Protein AF-A0A7V9H6W5-F1 (afdb_monomer)

Secondary structure (DSSP, 8-state):
--HHHHT----SHHHHH-SSTTT-TTS--HHIIIIIHHTTPPTTSPPS--TT--

Sequence (54 aa):
MRGSLDHCVKCTICETFCPVSNVTPLFPGPKYVGPQAERYRTPDEPSPDDSLDY

Foldseek 3Di:
DLPVLCPCPPPCPQQVPPPLVVPDPLDVGCNCQTSVCSVVDDPPDDRPRCSPPD

Solvent-accessible surface area (backbone atoms only — not comparable to full-atom values): 3665 Å² total; per-residue (Å²): 136,69,67,79,43,76,66,67,82,78,81,54,59,64,60,77,69,39,72,58,54,77,75,36,88,70,39,89,33,59,57,52,72,35,52,64,38,50,81,72,61,54,87,97,56,80,73,92,69,68,58,81,74,127

Radius of gyration: 11.73 Å; Cα contacts (8 Å, |Δi|>4): 29; chains: 1; bounding box: 22×27×29 Å

Structure (mmCIF, N/CA/C/O backbone):
data_AF-A0A7V9H6W5-F1
#
_entry.id   AF-A0A7V9H6W5-F1
#
loop_
_atom_site.group_PDB
_atom_site.id
_atom_site.type_symbol
_atom_site.label_atom_id
_atom_site.label_alt_id
_atom_site.label_comp_id
_atom_site.label_asym_id
_atom_site.label_entity_id
_atom_site.label_seq_id
_atom_site.pdbx_PDB_ins_code
_atom_site.Cartn_x
_atom_site.Cartn_y
_atom_site.Cartn_z
_atom_site.occupancy
_atom_site.B_iso_or_equiv
_atom_site.auth_seq_id
_atom_site.auth_comp_id
_atom_site.auth_asym_id
_atom_site.auth_atom_id
_atom_site.pdbx_PDB_model_num
ATOM 1 N N . MET A 1 1 ? 2.836 -1.899 -18.155 1.00 47.78 1 MET A N 1
ATOM 2 C CA . MET A 1 1 ? 3.087 -0.455 -17.947 1.00 47.78 1 MET A CA 1
ATOM 3 C C . MET A 1 1 ? 3.392 -0.239 -16.467 1.00 47.78 1 MET A C 1
ATOM 5 O O . MET A 1 1 ? 2.463 -0.106 -15.693 1.00 47.78 1 MET A O 1
ATOM 9 N N . ARG A 1 2 ? 4.674 -0.300 -16.068 1.00 58.72 2 ARG A N 1
ATOM 10 C CA . ARG A 1 2 ? 5.129 -0.156 -14.663 1.00 58.72 2 ARG A CA 1
ATOM 11 C C . ARG A 1 2 ? 5.390 1.305 -14.239 1.00 58.72 2 ARG A C 1
ATOM 13 O O . ARG A 1 2 ? 5.480 1.604 -13.058 1.00 58.72 2 ARG A O 1
ATOM 20 N N . GLY A 1 3 ? 5.429 2.232 -15.202 1.00 63.25 3 GLY A N 1
ATOM 21 C CA . GLY A 1 3 ? 5.983 3.573 -14.995 1.00 63.25 3 GLY A CA 1
ATOM 22 C C . GLY A 1 3 ? 5.272 4.466 -13.971 1.00 63.25 3 GLY A C 1
ATOM 23 O O . GLY A 1 3 ? 5.931 5.296 -13.362 1.00 63.25 3 GLY A O 1
ATOM 24 N N . SER A 1 4 ? 3.964 4.323 -13.722 1.00 73.19 4 SER A N 1
ATOM 25 C CA . SER A 1 4 ? 3.270 5.230 -12.788 1.00 73.19 4 SER A CA 1
ATOM 26 C C . SER A 1 4 ? 3.691 5.035 -11.326 1.00 73.19 4 SER A C 1
ATOM 28 O O . SER A 1 4 ? 3.710 6.000 -10.562 1.00 73.19 4 SER A O 1
ATOM 30 N N . LEU A 1 5 ? 4.052 3.809 -10.939 1.00 80.38 5 LEU A N 1
ATOM 31 C CA . LEU A 1 5 ? 4.407 3.445 -9.565 1.00 80.38 5 LEU A CA 1
ATOM 32 C C . LEU A 1 5 ? 5.878 3.783 -9.256 1.00 80.38 5 LEU A C 1
ATOM 34 O O . LEU A 1 5 ? 6.193 4.214 -8.144 1.00 80.38 5 LEU A O 1
ATOM 38 N N . ASP A 1 6 ? 6.756 3.705 -10.261 1.00 82.31 6 ASP A N 1
ATOM 39 C CA . ASP A 1 6 ? 8.176 4.079 -10.160 1.00 82.31 6 ASP A CA 1
ATOM 40 C C . ASP A 1 6 ? 8.398 5.587 -9.912 1.00 82.31 6 ASP A C 1
ATOM 42 O O . ASP A 1 6 ? 9.447 5.997 -9.416 1.00 82.31 6 ASP A O 1
ATOM 46 N N . HIS A 1 7 ? 7.402 6.436 -10.190 1.00 87.19 7 HIS A N 1
ATOM 47 C CA . HIS A 1 7 ? 7.468 7.887 -9.960 1.00 87.19 7 HIS A CA 1
ATOM 48 C C . HIS A 1 7 ? 7.091 8.321 -8.530 1.00 87.19 7 HIS A C 1
ATOM 50 O O . HIS A 1 7 ? 6.916 9.511 -8.257 1.00 87.19 7 HIS A O 1
ATOM 56 N N . CYS A 1 8 ? 6.964 7.386 -7.586 1.00 89.06 8 CYS A N 1
ATOM 57 C CA . CYS A 1 8 ? 6.676 7.709 -6.190 1.00 89.06 8 CYS A CA 1
ATOM 58 C C . CYS A 1 8 ? 7.792 8.564 -5.549 1.00 89.06 8 CYS A C 1
ATOM 60 O O . CYS A 1 8 ? 8.846 8.060 -5.166 1.00 89.06 8 CYS A O 1
ATOM 62 N N . VAL A 1 9 ? 7.523 9.853 -5.307 1.00 91.12 9 VAL A N 1
ATOM 63 C CA . VAL A 1 9 ? 8.442 10.784 -4.606 1.00 91.12 9 VAL A CA 1
ATOM 64 C C . VAL A 1 9 ? 8.267 10.804 -3.081 1.00 91.12 9 VAL A C 1
ATOM 66 O O . VAL A 1 9 ? 8.786 11.678 -2.395 1.00 91.12 9 VAL A O 1
ATOM 69 N N . LYS A 1 10 ? 7.521 9.843 -2.523 1.00 89.50 10 LYS A N 1
ATOM 70 C CA . LYS A 1 10 ? 7.213 9.747 -1.081 1.00 89.50 10 LYS A CA 1
ATOM 71 C C . LYS A 1 10 ? 6.506 10.983 -0.481 1.00 89.50 10 LYS A C 1
ATOM 73 O O . LYS A 1 10 ? 6.673 11.266 0.695 1.00 89.50 10 LYS A O 1
ATOM 78 N N . CYS A 1 11 ? 5.610 11.625 -1.231 1.00 93.50 11 CYS A N 1
ATOM 79 C CA . CYS A 1 11 ? 4.800 12.778 -0.789 1.00 93.50 11 CYS A CA 1
ATOM 80 C C . CYS A 1 11 ? 3.712 12.497 0.276 1.00 93.50 11 CYS A C 1
ATOM 82 O O . CYS A 1 11 ? 2.930 13.388 0.573 1.00 93.50 11 CYS A O 1
ATOM 84 N N . THR A 1 12 ? 3.595 11.258 0.766 1.00 92.44 12 THR A N 1
ATOM 85 C CA . THR A 1 12 ? 2.603 10.772 1.759 1.00 92.44 12 THR A CA 1
ATOM 86 C C . THR A 1 12 ? 1.105 10.959 1.464 1.00 92.44 12 THR A C 1
ATOM 88 O O . THR A 1 12 ? 0.305 10.414 2.211 1.00 92.44 12 THR A O 1
ATOM 91 N N . ILE A 1 13 ? 0.689 11.601 0.366 1.00 94.00 13 ILE A N 1
ATOM 92 C CA . ILE A 1 13 ? -0.740 11.820 0.046 1.00 94.00 13 ILE A CA 1
ATOM 93 C C . ILE A 1 13 ? -1.542 10.511 0.046 1.00 94.00 13 ILE A C 1
ATOM 95 O O . ILE A 1 13 ? -2.609 10.441 0.646 1.00 94.00 13 ILE A O 1
ATOM 99 N N . CYS A 1 14 ? -1.018 9.455 -0.582 1.00 92.31 14 CYS A N 1
ATOM 100 C CA . CYS A 1 14 ? -1.698 8.162 -0.596 1.00 92.31 14 CYS A CA 1
ATOM 101 C C . CYS A 1 14 ? -1.893 7.577 0.810 1.00 92.31 14 CYS A C 1
ATOM 103 O O . CYS A 1 14 ? -2.946 7.016 1.067 1.00 92.31 14 CYS A O 1
ATOM 105 N N . GLU A 1 15 ? -0.927 7.745 1.717 1.00 92.69 15 GLU A N 1
ATOM 106 C CA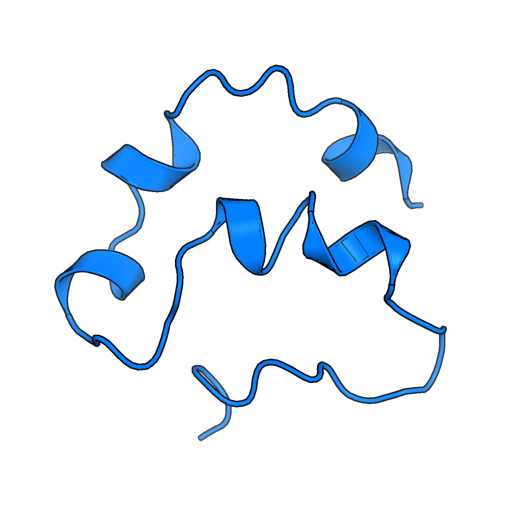 . GLU A 1 15 ? -1.016 7.266 3.104 1.00 92.69 15 GLU A CA 1
ATOM 107 C C . GLU A 1 15 ? -2.107 8.006 3.882 1.00 92.69 15 GLU A C 1
ATOM 109 O O . GLU A 1 15 ? -2.927 7.379 4.542 1.00 92.69 15 GLU A O 1
ATOM 114 N N . THR A 1 16 ? -2.157 9.337 3.767 1.00 93.62 16 THR A N 1
ATOM 115 C CA . THR A 1 16 ? -3.110 10.171 4.518 1.00 93.62 16 THR A CA 1
ATOM 116 C C . THR A 1 16 ? -4.555 9.985 4.060 1.00 93.62 16 THR A C 1
ATOM 118 O O . THR A 1 16 ? -5.470 10.092 4.869 1.00 93.62 16 THR A O 1
ATOM 121 N N . PHE A 1 17 ? -4.770 9.723 2.771 1.00 94.56 17 PHE A N 1
ATOM 122 C CA . PHE A 1 17 ? -6.110 9.592 2.194 1.00 94.56 17 PHE A CA 1
ATOM 123 C C . PHE A 1 17 ? -6.603 8.148 2.090 1.00 94.56 17 PHE A C 1
ATOM 125 O O . PHE A 1 17 ? -7.733 7.934 1.655 1.00 94.56 17 PHE A O 1
ATOM 132 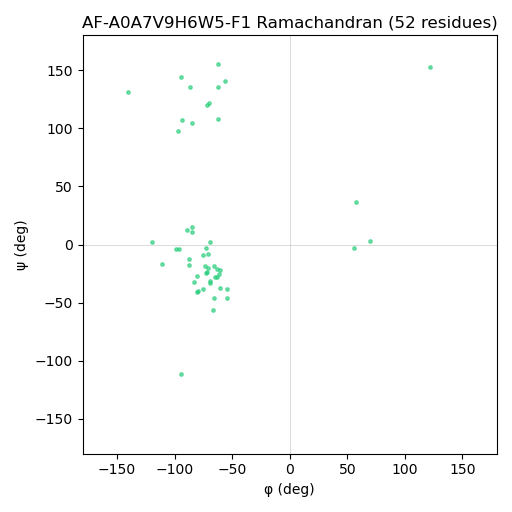N N . CYS A 1 18 ? -5.789 7.151 2.443 1.00 92.56 18 CYS A N 1
ATOM 133 C CA . CYS A 1 18 ? -6.206 5.764 2.309 1.00 92.56 18 CYS A CA 1
ATOM 134 C C . CYS A 1 18 ? -7.273 5.421 3.360 1.00 92.56 18 CYS A C 1
ATOM 136 O O . CYS A 1 18 ? -6.995 5.482 4.556 1.00 92.56 18 CYS A O 1
ATOM 138 N N . PRO A 1 19 ? -8.485 5.015 2.944 1.00 92.12 19 PRO A N 1
ATOM 139 C CA . PRO A 1 19 ? -9.524 4.631 3.893 1.00 92.12 19 PRO A CA 1
ATOM 140 C C . PRO A 1 19 ? -9.229 3.278 4.552 1.00 92.12 19 PRO A C 1
ATOM 142 O O . PRO A 1 19 ? -9.708 3.018 5.651 1.00 92.12 19 PRO A O 1
ATOM 145 N N . VAL A 1 20 ? -8.441 2.420 3.894 1.00 91.38 20 VAL A N 1
ATOM 146 C CA . VAL A 1 20 ? -8.223 1.031 4.314 1.00 91.38 20 VAL A CA 1
ATOM 147 C C . VAL A 1 20 ? -7.193 0.921 5.437 1.00 91.38 20 VAL A C 1
ATOM 149 O O . VAL A 1 20 ? -7.420 0.199 6.406 1.00 91.38 20 VAL A O 1
ATOM 152 N N . SER A 1 21 ? -6.108 1.699 5.371 1.00 90.81 21 SER A N 1
ATOM 153 C CA . SER A 1 21 ? -5.067 1.712 6.411 1.00 90.81 21 SER A CA 1
ATOM 154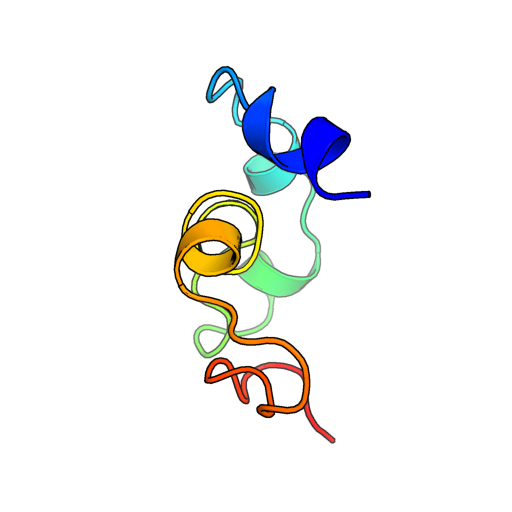 C C . SER A 1 21 ? -5.585 2.137 7.783 1.00 90.81 21 SER A C 1
ATOM 156 O O . SER A 1 21 ? -4.984 1.791 8.795 1.00 90.81 21 SER A O 1
ATOM 158 N N . ASN A 1 22 ? -6.708 2.858 7.837 1.00 87.56 22 ASN A N 1
ATOM 159 C CA . ASN A 1 22 ? -7.303 3.298 9.094 1.00 87.56 22 ASN A CA 1
ATOM 160 C C . ASN A 1 22 ? -8.271 2.276 9.717 1.00 87.56 22 ASN A C 1
ATOM 162 O O . ASN A 1 22 ? -8.614 2.402 10.890 1.00 87.56 22 ASN A O 1
ATOM 166 N N . VAL A 1 23 ? -8.753 1.294 8.949 1.00 90.56 23 VAL A N 1
ATOM 167 C CA . VAL A 1 23 ? -9.816 0.375 9.401 1.00 90.56 23 VAL A CA 1
ATOM 168 C C . VAL A 1 23 ? -9.338 -1.053 9.621 1.00 90.56 23 VAL A C 1
ATOM 170 O O . VAL A 1 23 ? -10.023 -1.813 10.301 1.00 90.56 23 VAL A O 1
ATOM 173 N N . THR A 1 24 ? -8.172 -1.430 9.089 1.00 87.69 24 THR A N 1
ATOM 174 C CA . THR A 1 24 ? -7.601 -2.760 9.311 1.00 87.69 24 THR A CA 1
ATOM 175 C C . THR A 1 24 ? -6.082 -2.709 9.499 1.00 87.69 24 THR A C 1
ATOM 177 O O . THR A 1 24 ? -5.385 -2.117 8.677 1.00 87.69 24 THR A O 1
ATOM 180 N N . PRO A 1 25 ? -5.538 -3.361 10.546 1.00 85.81 25 PRO A N 1
ATOM 181 C CA . PRO A 1 25 ? -4.095 -3.507 10.723 1.00 85.81 25 PRO A CA 1
ATOM 182 C C . PRO A 1 25 ? -3.485 -4.559 9.784 1.00 85.81 25 PRO A C 1
ATOM 184 O O . PRO A 1 25 ? -2.265 -4.680 9.728 1.00 85.81 25 PRO A O 1
ATOM 187 N N . LEU A 1 26 ? -4.313 -5.336 9.072 1.00 88.25 26 LEU A N 1
ATOM 188 C CA . LEU A 1 26 ? -3.848 -6.329 8.100 1.00 88.25 26 LEU A CA 1
ATOM 189 C C . LEU A 1 26 ? -3.293 -5.672 6.836 1.00 88.25 26 LEU A C 1
ATOM 191 O O . LEU A 1 26 ? -2.482 -6.281 6.153 1.00 88.25 26 LEU A O 1
ATOM 195 N N . PHE A 1 27 ? -3.711 -4.438 6.543 1.00 90.56 27 PHE A N 1
ATOM 196 C CA . PHE A 1 27 ? -3.229 -3.667 5.408 1.00 90.56 27 PHE A CA 1
ATOM 197 C C . PHE A 1 27 ? -2.056 -2.773 5.850 1.00 90.56 27 PHE A C 1
ATOM 199 O O . PHE A 1 27 ? -2.276 -1.763 6.524 1.00 90.56 27 PHE A O 1
ATOM 206 N N . PRO A 1 28 ? -0.805 -3.089 5.466 1.00 88.38 28 PRO A N 1
ATOM 207 C CA . PRO A 1 28 ? 0.388 -2.371 5.930 1.00 88.38 28 PRO A CA 1
ATOM 208 C C . PRO A 1 28 ? 0.520 -0.951 5.355 1.00 88.38 28 PRO A C 1
ATOM 210 O O . PRO A 1 28 ? 1.392 -0.193 5.778 1.00 88.38 28 PRO A O 1
ATOM 213 N N . GLY A 1 29 ? -0.328 -0.585 4.391 1.00 91.75 29 GLY A N 1
ATOM 214 C CA . GLY A 1 29 ? -0.424 0.766 3.850 1.00 91.75 29 GLY A CA 1
ATOM 215 C C . GLY A 1 29 ? -0.183 0.838 2.338 1.00 91.75 29 GLY A C 1
ATOM 216 O O . GLY A 1 29 ? 0.554 0.027 1.765 1.00 91.75 29 GLY A O 1
ATOM 217 N N . PRO A 1 30 ? -0.763 1.846 1.665 1.00 91.50 30 PRO A N 1
ATOM 218 C CA . PRO 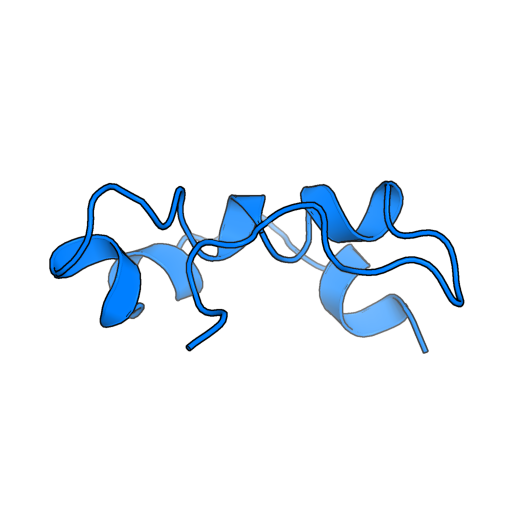A 1 30 ? -0.779 1.961 0.207 1.00 91.50 30 PRO A CA 1
ATOM 219 C C . PRO A 1 30 ? 0.610 2.146 -0.412 1.00 91.50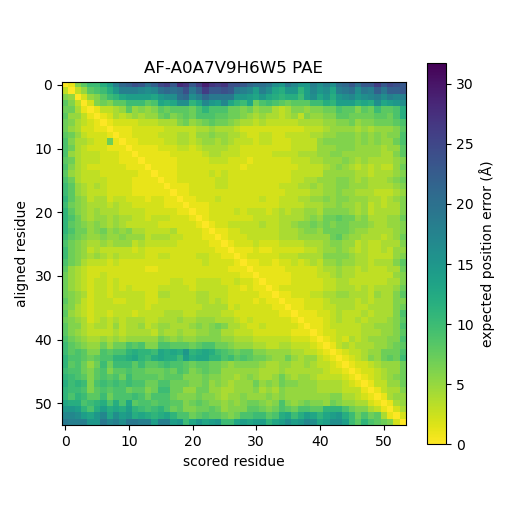 30 PRO A C 1
ATOM 221 O O . PRO A 1 30 ? 0.823 1.775 -1.566 1.00 91.50 30 PRO A O 1
ATOM 224 N N . LYS A 1 31 ? 1.581 2.727 0.304 1.00 90.75 31 LYS A N 1
ATOM 225 C CA . LYS A 1 31 ? 2.950 2.857 -0.211 1.00 90.75 31 LYS A CA 1
ATOM 226 C C . LYS A 1 31 ? 3.695 1.529 -0.169 1.00 90.75 31 LYS A C 1
ATOM 228 O O . LYS A 1 31 ? 4.463 1.266 -1.096 1.00 90.75 31 LYS A O 1
ATOM 233 N N . TYR A 1 32 ? 3.474 0.741 0.883 1.00 89.00 32 TYR A N 1
ATOM 234 C CA . TYR A 1 32 ? 4.090 -0.570 1.040 1.00 89.00 32 TYR A CA 1
ATOM 235 C C . TYR A 1 32 ? 3.558 -1.528 -0.025 1.00 89.00 32 TYR A C 1
ATOM 237 O O . TYR A 1 32 ? 4.335 -1.995 -0.853 1.00 89.00 32 TYR A O 1
ATOM 245 N N . VAL A 1 33 ? 2.235 -1.709 -0.096 1.00 88.62 33 VAL A N 1
ATOM 246 C CA . VAL A 1 33 ? 1.600 -2.635 -1.055 1.00 88.62 33 VAL A CA 1
ATOM 247 C C . VAL A 1 33 ? 1.650 -2.155 -2.512 1.00 88.62 33 VAL A C 1
ATOM 249 O O . VAL A 1 33 ? 1.471 -2.939 -3.440 1.00 88.62 33 VAL A O 1
ATOM 252 N N . GLY A 1 34 ? 1.858 -0.853 -2.729 1.00 88.38 34 GLY A N 1
ATOM 253 C CA . GLY A 1 34 ? 1.923 -0.243 -4.052 1.00 88.38 34 GLY A CA 1
ATOM 254 C C . GLY A 1 34 ? 3.365 -0.135 -4.553 1.00 88.38 34 GLY A C 1
ATOM 255 O O . GLY A 1 34 ? 3.994 -1.148 -4.842 1.00 88.38 34 GLY A O 1
ATOM 256 N N . PRO A 1 35 ? 3.930 1.080 -4.668 1.00 90.06 35 PRO A N 1
ATOM 257 C CA . PRO A 1 35 ? 5.212 1.309 -5.337 1.00 90.06 35 PRO A CA 1
ATOM 258 C C . PRO A 1 35 ? 6.413 0.584 -4.707 1.00 90.06 35 PRO A C 1
ATOM 260 O O . PRO A 1 3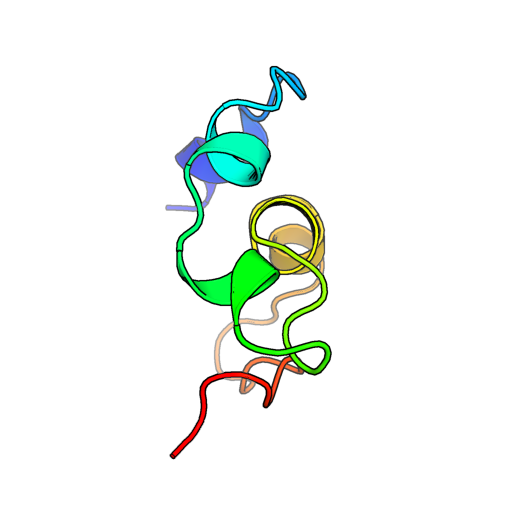5 ? 7.390 0.321 -5.402 1.00 90.06 35 PRO A O 1
ATOM 263 N N . GLN A 1 36 ? 6.382 0.254 -3.411 1.00 87.69 36 GLN A N 1
ATOM 264 C CA . GLN A 1 36 ? 7.476 -0.492 -2.776 1.00 87.69 36 GLN A CA 1
ATOM 265 C C . GLN A 1 36 ? 7.414 -1.995 -3.068 1.00 87.69 36 GLN A C 1
ATOM 267 O O . GLN A 1 36 ? 8.467 -2.594 -3.294 1.00 87.69 36 GLN A O 1
ATOM 272 N N . ALA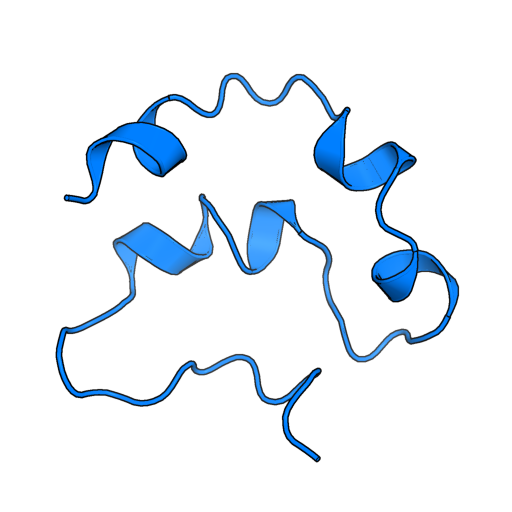 A 1 37 ? 6.219 -2.591 -3.066 1.00 87.19 37 ALA A N 1
ATOM 273 C CA . ALA A 1 37 ? 6.007 -4.002 -3.382 1.00 87.19 37 ALA A CA 1
ATOM 274 C C . ALA A 1 37 ? 5.993 -4.280 -4.892 1.00 87.19 37 ALA A C 1
ATOM 276 O O . ALA A 1 37 ? 6.386 -5.363 -5.310 1.00 87.19 37 ALA A O 1
ATOM 277 N N . GLU A 1 38 ? 5.627 -3.301 -5.726 1.00 85.50 38 GLU A N 1
ATOM 278 C CA . GLU A 1 38 ? 5.546 -3.450 -7.188 1.00 85.50 38 GLU A CA 1
ATOM 279 C C . GLU A 1 38 ? 6.852 -3.963 -7.809 1.00 85.50 38 GLU A C 1
ATOM 281 O O . GLU A 1 38 ? 6.842 -4.800 -8.709 1.00 85.50 38 GLU A O 1
ATOM 286 N N . ARG A 1 39 ? 8.005 -3.516 -7.299 1.00 84.19 39 ARG A N 1
ATOM 287 C CA . ARG A 1 39 ? 9.318 -3.982 -7.777 1.00 84.19 39 ARG A CA 1
ATOM 288 C C . ARG A 1 39 ? 9.561 -5.476 -7.539 1.00 84.19 39 ARG A C 1
ATOM 290 O O . ARG A 1 39 ? 10.410 -6.052 -8.209 1.00 84.19 39 ARG A O 1
ATOM 297 N N . TYR A 1 40 ? 8.836 -6.073 -6.596 1.00 85.56 40 TYR A N 1
ATOM 298 C CA . TYR A 1 40 ? 8.886 -7.495 -6.266 1.00 85.56 40 TYR A CA 1
ATOM 299 C C . TYR A 1 40 ? 7.750 -8.293 -6.907 1.00 85.56 40 TYR A C 1
ATOM 301 O O . TYR A 1 40 ? 7.739 -9.511 -6.774 1.00 85.56 40 TYR A O 1
ATOM 309 N N . ARG A 1 41 ? 6.808 -7.645 -7.609 1.00 83.88 41 ARG A N 1
ATOM 310 C CA . ARG A 1 41 ? 5.771 -8.368 -8.346 1.00 83.88 41 ARG A CA 1
ATOM 311 C C . ARG A 1 41 ? 6.375 -9.071 -9.554 1.00 83.88 41 ARG A C 1
ATOM 313 O O . ARG A 1 41 ? 6.925 -8.423 -10.456 1.00 83.88 41 ARG A O 1
ATOM 320 N N . THR A 1 42 ? 6.205 -10.385 -9.591 1.00 86.12 42 THR A N 1
ATOM 321 C CA . THR A 1 42 ? 6.406 -11.211 -1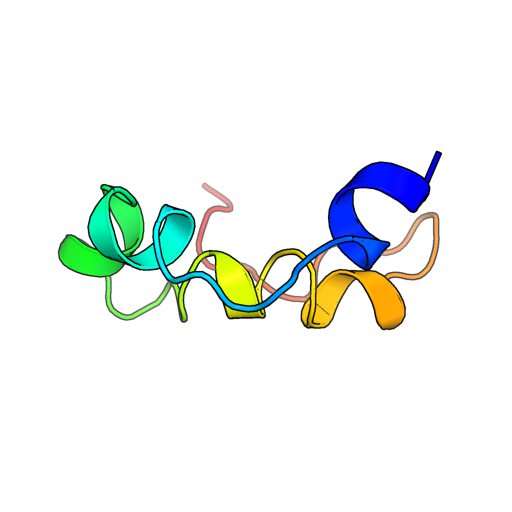0.780 1.00 86.12 42 THR A CA 1
ATOM 322 C C . THR A 1 42 ? 5.103 -11.223 -11.583 1.00 86.12 42 THR A C 1
ATOM 324 O O . THR A 1 42 ? 4.030 -11.336 -10.988 1.00 86.12 42 THR A O 1
ATOM 327 N N . PRO A 1 43 ? 5.139 -11.067 -12.918 1.00 81.56 43 PRO A N 1
ATOM 328 C CA . PRO A 1 43 ? 3.956 -11.340 -13.730 1.00 81.56 43 PRO A CA 1
ATOM 329 C C . PRO A 1 43 ? 3.471 -12.781 -13.490 1.00 81.56 43 PRO A C 1
ATOM 331 O O . PRO A 1 43 ? 4.294 -13.679 -13.338 1.00 81.56 43 PRO A O 1
ATOM 334 N N . ASP A 1 44 ? 2.150 -12.964 -13.439 1.00 83.06 44 ASP A N 1
ATOM 335 C CA . ASP A 1 44 ? 1.458 -14.247 -13.219 1.00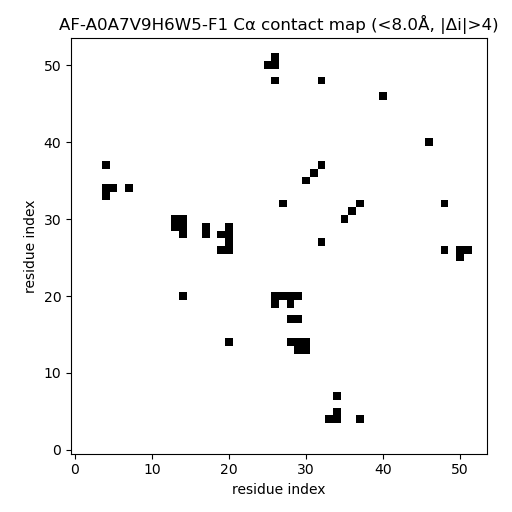 83.06 44 ASP A CA 1
ATOM 336 C C . ASP A 1 44 ? 1.574 -14.870 -11.809 1.00 83.06 44 ASP A C 1
ATOM 338 O O . ASP A 1 44 ? 0.987 -15.926 -11.570 1.00 83.06 44 ASP A O 1
ATOM 342 N N . GLU A 1 45 ? 2.232 -14.212 -10.845 1.00 85.25 45 GLU A N 1
ATOM 343 C CA . GLU A 1 45 ? 2.130 -14.577 -9.422 1.00 85.25 45 GLU A CA 1
ATOM 344 C C . GLU A 1 45 ? 1.054 -13.751 -8.693 1.00 85.25 45 GLU A C 1
ATOM 346 O O . GLU A 1 45 ? 0.890 -12.557 -8.979 1.00 85.25 45 GLU A O 1
ATOM 351 N N . PRO A 1 46 ? 0.327 -14.356 -7.731 1.00 81.88 46 PRO A N 1
ATOM 352 C CA . PRO A 1 46 ? -0.598 -13.623 -6.874 1.00 81.88 46 PRO A CA 1
ATOM 353 C C . PRO A 1 46 ? 0.146 -12.577 -6.035 1.00 81.88 46 PRO A C 1
ATOM 355 O O . PRO A 1 46 ? 1.348 -12.694 -5.773 1.00 81.88 46 PRO A O 1
ATOM 358 N N . SER A 1 47 ? -0.563 -11.530 -5.602 1.00 77.94 47 SER A N 1
ATOM 359 C CA . SER A 1 47 ? 0.025 -10.586 -4.655 1.00 77.94 47 SER A CA 1
ATOM 360 C C . SER A 1 47 ? 0.353 -11.301 -3.345 1.00 77.94 47 SER A C 1
ATOM 362 O O . SER A 1 47 ? -0.497 -12.010 -2.831 1.00 77.94 47 SER A O 1
ATOM 364 N N . PRO A 1 48 ? 1.540 -11.073 -2.756 1.00 77.31 48 PRO A N 1
ATOM 365 C CA . PRO A 1 48 ? 1.857 -11.586 -1.422 1.00 77.31 48 PRO A CA 1
ATOM 366 C C . PRO A 1 48 ? 1.121 -10.835 -0.297 1.00 77.31 48 PRO A C 1
ATOM 368 O O . PRO A 1 48 ? 1.315 -11.139 0.875 1.00 77.31 48 PRO A O 1
ATOM 371 N N . ASP A 1 49 ? 0.359 -9.795 -0.642 1.00 79.88 49 ASP A N 1
ATOM 372 C CA . ASP A 1 49 ? -0.479 -9.045 0.284 1.00 79.88 49 ASP A CA 1
ATOM 373 C C . ASP A 1 49 ? -1.910 -9.576 0.186 1.00 79.88 49 ASP A C 1
ATOM 375 O O . ASP A 1 49 ? -2.652 -9.162 -0.698 1.00 79.88 49 ASP A O 1
ATOM 379 N N . ASP A 1 50 ? -2.277 -10.465 1.109 1.00 78.88 50 ASP A N 1
ATOM 380 C CA . ASP A 1 50 ? -3.621 -11.059 1.202 1.00 78.88 50 ASP A CA 1
ATOM 381 C C . ASP A 1 50 ? -4.593 -10.169 2.006 1.00 78.88 50 ASP A C 1
ATOM 383 O O . ASP A 1 50 ? -5.632 -10.608 2.499 1.00 78.88 50 ASP A O 1
ATOM 387 N N . SER A 1 51 ? -4.233 -8.904 2.238 1.00 76.69 51 SER A N 1
ATOM 388 C CA . SER A 1 51 ? -4.942 -8.036 3.182 1.00 76.69 51 SER A CA 1
ATOM 389 C C . SER A 1 51 ? -6.307 -7.556 2.673 1.00 76.69 51 SER A C 1
ATOM 391 O O . SER A 1 51 ? -7.137 -7.116 3.475 1.00 76.69 51 SER A O 1
ATOM 393 N N . LEU A 1 52 ? -6.537 -7.642 1.356 1.00 69.88 52 LEU A N 1
ATOM 394 C CA . LEU A 1 52 ? -7.751 -7.196 0.659 1.00 69.88 52 LEU A CA 1
ATOM 395 C C . LEU A 1 52 ? -8.488 -8.326 -0.075 1.00 69.88 52 LEU A C 1
ATOM 397 O O . LEU A 1 52 ? -9.501 -8.051 -0.719 1.00 69.88 52 LEU A O 1
ATOM 401 N N . ASP A 1 53 ? -8.000 -9.564 0.015 1.00 65.06 53 ASP A N 1
ATOM 402 C CA . ASP A 1 53 ? -8.593 -10.713 -0.667 1.00 65.06 53 ASP A CA 1
ATOM 403 C C . ASP A 1 53 ? -9.737 -11.296 0.186 1.00 65.06 53 ASP A C 1
ATOM 405 O O . ASP A 1 53 ? -9.511 -11.947 1.209 1.00 65.06 53 ASP A O 1
ATOM 409 N N . TYR A 1 54 ? -10.982 -11.019 -0.224 1.00 58.03 54 TYR A N 1
ATOM 410 C CA . TYR A 1 54 ? -12.225 -11.576 0.332 1.00 58.03 54 TYR A CA 1
ATOM 411 C C . TYR A 1 54 ? -13.155 -12.060 -0.784 1.00 58.03 54 TYR A C 1
ATOM 413 O O . TYR A 1 54 ? -13.286 -11.334 -1.797 1.00 58.03 54 TYR A O 1
#

pLDDT: mean 84.2, std 9.96, range [47.78, 94.56]

Mean predicted aligned error: 5.33 Å